Protein AF-A0A6L2PX86-F1 (afdb_monomer_lite)

InterPro domains:
  IPR016024 Armadillo-type fold [SSF48371] (11-83)
  IPR038737 Splicing factor 3B subunit 1-like [PTHR12097] (11-83)

Secondary struc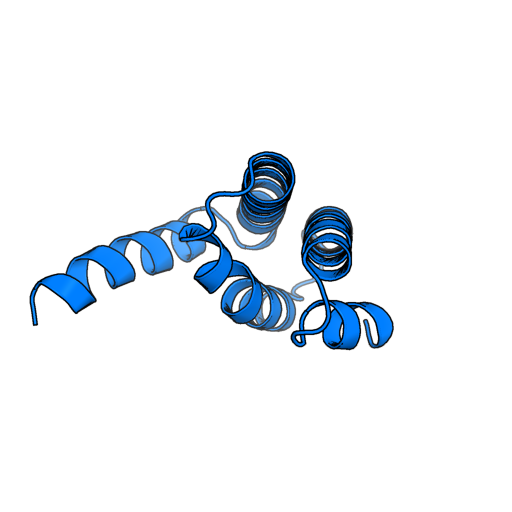ture (DSSP, 8-state):
-HHHHHHHSSS-HHHHHHHHHHHHHHHHHTTTTT-HHHHHHHHHHHGGGGG---HHHHHHHHHHHHHHHHHH-HHHHHHHHHHHHHTT--

Organism: Coptotermes formosanus (NCBI:txid36987)

pLDDT: mean 78.88, std 16.68, range [30.3, 92.62]

Structure (mmCIF, N/CA/C/O backbone):
data_AF-A0A6L2PX86-F1
#
_entry.id   AF-A0A6L2PX86-F1
#
loop_
_atom_site.group_PDB
_atom_site.id
_atom_site.type_symbol
_atom_site.label_atom_id
_atom_site.label_alt_id
_atom_site.label_comp_id
_atom_site.label_asym_id
_atom_site.label_entity_id
_atom_site.label_seq_id
_atom_site.pdbx_PDB_ins_code
_atom_site.Cartn_x
_atom_site.Cartn_y
_atom_site.Cartn_z
_atom_site.occupancy
_atom_site.B_iso_or_equiv
_atom_site.auth_seq_id
_atom_site.auth_comp_id
_atom_site.auth_asym_id
_atom_site.auth_atom_id
_atom_site.pdbx_PDB_model_num
ATOM 1 N N . MET A 1 1 ? -10.698 4.936 -5.706 1.00 49.66 1 MET A N 1
ATOM 2 C CA . MET A 1 1 ? -10.514 3.469 -5.647 1.00 49.66 1 MET A CA 1
ATOM 3 C C . MET A 1 1 ? -10.368 2.841 -7.041 1.00 49.66 1 MET A C 1
ATOM 5 O O . MET A 1 1 ? -9.292 2.339 -7.330 1.00 49.66 1 MET A O 1
ATOM 9 N N . LEU A 1 2 ? -11.352 2.966 -7.950 1.00 39.94 2 LEU A N 1
ATOM 10 C CA . LEU A 1 2 ? -11.320 2.332 -9.290 1.00 39.94 2 LEU A CA 1
ATOM 11 C C . LEU A 1 2 ? -10.121 2.739 -10.187 1.00 39.94 2 LEU A C 1
ATOM 13 O O . LEU A 1 2 ? -9.576 1.907 -10.901 1.00 39.94 2 LEU A O 1
ATOM 17 N N . LYS A 1 3 ? -9.655 3.997 -10.107 1.00 41.16 3 LYS A N 1
ATOM 18 C CA . LYS A 1 3 ? -8.473 4.481 -10.858 1.00 41.16 3 LYS A CA 1
ATOM 19 C C . LYS A 1 3 ? -7.136 3.910 -10.360 1.00 41.16 3 LYS A C 1
ATOM 21 O O . LYS A 1 3 ? -6.220 3.772 -11.155 1.00 41.16 3 LYS A O 1
ATOM 26 N N . VAL A 1 4 ? -7.021 3.552 -9.078 1.00 56.31 4 VAL A N 1
ATOM 27 C CA . VAL A 1 4 ? -5.766 3.013 -8.515 1.00 56.31 4 VAL A CA 1
ATOM 28 C C . VAL A 1 4 ? -5.576 1.549 -8.904 1.00 56.31 4 VAL A C 1
ATOM 30 O O . VAL A 1 4 ? -4.467 1.153 -9.241 1.00 56.31 4 VAL A O 1
ATOM 33 N N . LEU A 1 5 ? -6.660 0.768 -8.940 1.00 53.78 5 LEU A N 1
ATOM 34 C CA . LEU A 1 5 ? -6.616 -0.648 -9.316 1.00 53.78 5 LEU A CA 1
ATOM 35 C C . LEU A 1 5 ? -6.100 -0.856 -10.757 1.00 53.78 5 LEU A C 1
ATOM 37 O O . LEU A 1 5 ? -5.350 -1.793 -11.018 1.00 53.78 5 LEU A O 1
ATOM 41 N N . CYS A 1 6 ? -6.446 0.057 -11.674 1.00 45.66 6 CYS A N 1
ATOM 42 C CA . CYS A 1 6 ? -5.966 0.043 -13.060 1.00 45.66 6 CYS A CA 1
ATOM 43 C C . CYS A 1 6 ? -4.477 0.427 -13.169 1.00 45.66 6 CYS A C 1
ATOM 45 O O . CYS A 1 6 ? -3.737 -0.217 -13.903 1.00 45.66 6 CYS A O 1
ATOM 47 N N . SER A 1 7 ? -4.005 1.410 -12.388 1.00 48.59 7 SER A N 1
ATOM 48 C CA . SER A 1 7 ? -2.582 1.802 -12.363 1.00 48.59 7 SER A CA 1
ATOM 49 C C . SER A 1 7 ? -1.667 0.748 -11.727 1.00 48.59 7 SER A C 1
ATOM 51 O O . SER A 1 7 ? -0.475 0.710 -12.024 1.00 48.59 7 SER A O 1
ATOM 53 N N . VAL A 1 8 ? -2.217 -0.103 -10.856 1.00 55.69 8 VAL A N 1
ATOM 54 C CA . VAL A 1 8 ? -1.521 -1.261 -10.280 1.00 55.69 8 VAL A CA 1
ATOM 55 C C . VAL A 1 8 ? -1.394 -2.410 -11.293 1.00 55.69 8 VAL A C 1
ATOM 57 O O . VAL A 1 8 ? -0.366 -3.085 -11.322 1.00 55.69 8 VAL A O 1
ATOM 60 N N . SER A 1 9 ? -2.393 -2.618 -12.160 1.00 54.53 9 SER A N 1
ATOM 61 C CA . SER A 1 9 ? -2.342 -3.642 -13.215 1.00 54.53 9 SER A CA 1
ATOM 62 C C . SER A 1 9 ? -1.470 -3.206 -14.401 1.00 54.53 9 SER A C 1
ATOM 64 O O . SER A 1 9 ? -1.948 -2.625 -15.370 1.00 54.53 9 SER A O 1
ATOM 66 N N . PHE A 1 10 ? -0.174 -3.515 -14.301 1.00 53.28 10 PHE A N 1
ATOM 67 C CA . PHE A 1 10 ? 0.769 -3.807 -15.394 1.00 53.28 10 PHE A CA 1
ATOM 68 C C . PHE A 1 10 ? 0.572 -3.068 -16.728 1.00 53.28 10 PHE A C 1
ATOM 70 O O . PHE A 1 10 ? 0.308 -3.693 -17.756 1.00 53.28 10 PHE A O 1
ATOM 77 N N . ARG A 1 11 ? 0.794 -1.750 -16.751 1.00 55.75 11 ARG A N 1
ATOM 78 C CA . ARG A 1 11 ? 1.036 -1.053 -18.026 1.00 55.75 11 ARG A CA 1
ATOM 79 C C . ARG A 1 11 ? 2.435 -0.470 -18.147 1.00 55.75 11 ARG A C 1
ATOM 81 O O . ARG A 1 11 ? 3.146 -0.878 -19.050 1.00 55.75 11 ARG A O 1
ATOM 88 N N . ASP A 1 12 ? 2.888 0.366 -17.209 1.00 69.94 12 ASP A N 1
ATOM 89 C CA . ASP A 1 12 ? 4.217 0.998 -17.300 1.00 69.94 12 ASP A CA 1
ATOM 90 C C . ASP A 1 12 ? 4.796 1.340 -15.919 1.00 69.94 12 ASP A C 1
ATOM 92 O O . ASP A 1 12 ? 4.073 1.431 -14.924 1.00 69.94 12 ASP A O 1
ATOM 96 N N . LEU A 1 13 ? 6.111 1.577 -15.853 1.00 76.25 13 LEU A N 1
ATOM 97 C CA . LEU A 1 13 ? 6.828 1.954 -14.625 1.00 76.25 13 LEU A CA 1
ATOM 98 C C . LEU A 1 13 ? 6.241 3.219 -13.962 1.00 76.25 13 LEU A C 1
ATOM 100 O O . LEU A 1 13 ? 6.092 3.275 -12.743 1.00 76.25 13 LEU A O 1
ATOM 104 N N . VAL A 1 14 ? 5.845 4.204 -14.773 1.00 83.38 14 VAL A N 1
ATOM 105 C CA . VAL A 1 14 ? 5.267 5.475 -14.305 1.00 83.38 14 VAL A CA 1
ATOM 106 C C . VAL A 1 14 ? 3.912 5.252 -13.628 1.00 83.38 14 VAL A C 1
ATOM 108 O O . VAL A 1 14 ? 3.657 5.801 -12.560 1.00 83.38 14 VAL A O 1
ATOM 111 N N . HIS A 1 15 ? 3.065 4.385 -14.192 1.00 84.38 15 HIS A N 1
ATOM 112 C CA . HIS A 1 15 ? 1.768 4.048 -13.603 1.00 84.38 15 HIS A CA 1
ATOM 113 C C . HIS A 1 15 ? 1.928 3.388 -12.232 1.00 84.38 15 HIS A C 1
ATOM 115 O O . HIS A 1 15 ? 1.222 3.756 -11.292 1.00 84.38 15 HIS A O 1
ATOM 121 N N . ARG A 1 16 ? 2.906 2.481 -12.096 1.00 82.75 16 ARG A N 1
ATOM 122 C CA . ARG A 1 16 ? 3.239 1.843 -10.815 1.00 82.75 16 ARG A CA 1
ATOM 123 C C . ARG A 1 16 ? 3.739 2.863 -9.790 1.00 82.75 16 ARG A C 1
ATOM 125 O O . ARG A 1 16 ? 3.289 2.850 -8.649 1.00 82.75 16 ARG A O 1
ATOM 132 N N . GLN A 1 17 ? 4.580 3.808 -10.205 1.00 86.06 17 GLN A N 1
ATOM 133 C CA . GLN A 1 17 ? 5.055 4.889 -9.340 1.00 86.06 17 GLN A CA 1
ATOM 134 C C . GLN A 1 17 ? 3.901 5.777 -8.842 1.00 86.06 17 GLN A C 1
ATOM 136 O O . GLN A 1 17 ? 3.784 6.035 -7.642 1.00 86.06 17 GLN A O 1
ATOM 141 N N . THR A 1 18 ? 3.015 6.214 -9.743 1.00 87.25 18 THR A N 1
ATOM 142 C CA . THR A 1 18 ? 1.845 7.027 -9.381 1.00 87.25 18 THR A CA 1
ATOM 143 C C . THR A 1 18 ? 0.861 6.244 -8.510 1.00 87.25 18 THR A C 1
ATOM 145 O O . THR A 1 18 ? 0.278 6.811 -7.586 1.00 87.25 18 THR A O 1
ATOM 148 N N . ALA A 1 19 ? 0.698 4.940 -8.752 1.00 86.25 19 ALA A N 1
ATOM 149 C CA . ALA A 1 19 ? -0.123 4.073 -7.916 1.00 86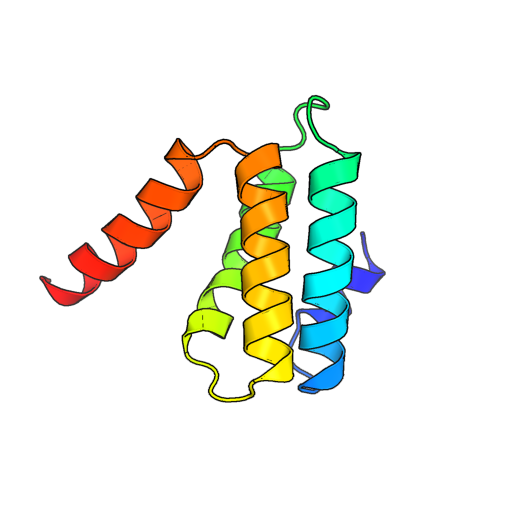.25 19 ALA A CA 1
ATOM 150 C C . ALA A 1 19 ? 0.421 3.986 -6.483 1.00 86.25 19 ALA A C 1
ATOM 152 O O . ALA A 1 19 ? -0.346 4.194 -5.546 1.00 86.25 19 ALA A O 1
ATOM 153 N N . CYS A 1 20 ? 1.729 3.763 -6.299 1.00 88.88 20 CYS A N 1
ATOM 154 C CA . CYS A 1 20 ? 2.356 3.741 -4.974 1.00 88.88 20 CYS A CA 1
ATOM 155 C C . CYS A 1 20 ? 2.163 5.072 -4.226 1.00 88.88 20 CYS A C 1
ATOM 157 O O . CYS A 1 20 ? 1.769 5.076 -3.058 1.00 88.88 20 CYS A O 1
ATOM 159 N N . ALA A 1 21 ? 2.340 6.207 -4.912 1.00 88.81 2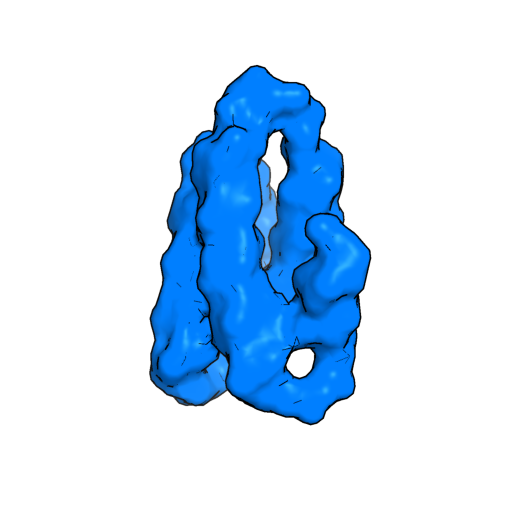1 ALA A N 1
ATOM 160 C CA . ALA A 1 21 ? 2.088 7.525 -4.330 1.00 88.81 21 ALA A CA 1
A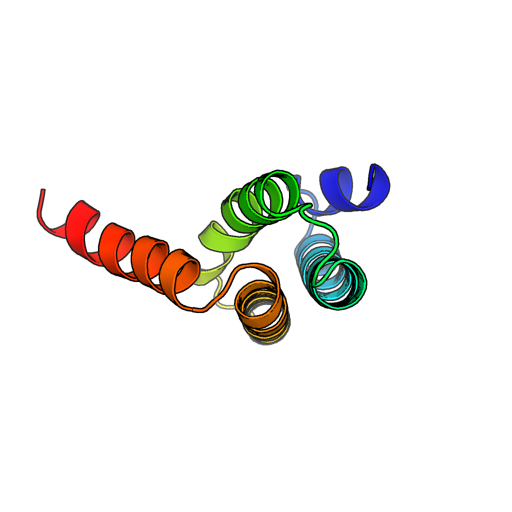TOM 161 C C . ALA A 1 21 ? 0.614 7.709 -3.919 1.00 88.81 21 ALA A C 1
ATOM 163 O O . ALA A 1 21 ? 0.325 8.194 -2.825 1.00 88.81 21 ALA A O 1
ATOM 164 N N . ALA A 1 22 ? -0.338 7.269 -4.747 1.00 89.31 22 ALA A N 1
ATOM 165 C CA . ALA A 1 22 ? -1.757 7.315 -4.402 1.00 89.31 22 ALA A CA 1
ATOM 166 C C . ALA A 1 22 ? -2.087 6.417 -3.196 1.00 89.31 22 ALA A C 1
ATOM 168 O O . ALA A 1 22 ? -2.841 6.830 -2.317 1.00 89.31 22 ALA A O 1
ATOM 169 N N . ILE A 1 23 ? -1.505 5.215 -3.122 1.00 90.25 23 ILE A N 1
ATOM 170 C CA . ILE A 1 23 ? -1.705 4.271 -2.012 1.00 90.25 23 ILE A CA 1
ATOM 171 C C . ILE A 1 23 ? -1.187 4.850 -0.697 1.00 90.25 23 ILE A C 1
ATOM 173 O O . ILE A 1 23 ? -1.894 4.750 0.302 1.00 90.25 23 ILE A O 1
ATOM 177 N N . LYS A 1 24 ? -0.037 5.537 -0.700 1.00 90.56 24 LYS A N 1
ATOM 178 C CA . LYS A 1 24 ? 0.468 6.277 0.470 1.00 90.56 24 LYS A CA 1
ATOM 179 C C . LYS A 1 24 ? -0.588 7.238 1.024 1.00 90.56 24 LYS A C 1
ATOM 181 O O . LYS A 1 24 ? -0.934 7.170 2.201 1.00 90.56 24 LYS A O 1
ATOM 186 N N . HIS A 1 25 ? -1.114 8.123 0.177 1.00 91.00 25 HIS A N 1
ATOM 187 C CA . HIS A 1 25 ? -2.095 9.124 0.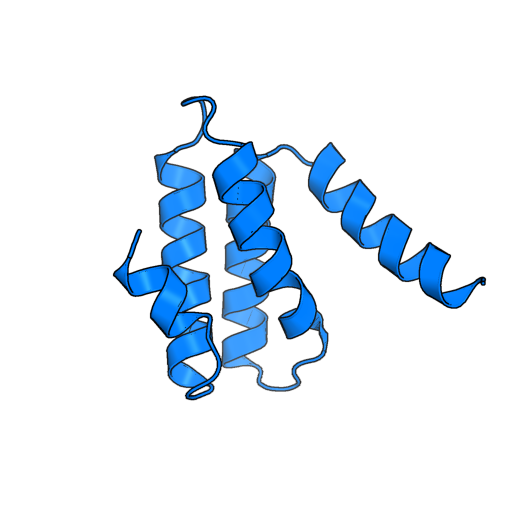604 1.00 91.00 25 HIS A CA 1
ATOM 188 C C . HIS A 1 25 ? -3.429 8.500 1.018 1.00 91.00 25 HIS A C 1
ATOM 190 O O . HIS A 1 25 ? -4.038 8.958 1.982 1.00 91.00 25 HIS A O 1
ATOM 196 N N . MET A 1 26 ? -3.867 7.438 0.337 1.00 89.00 26 MET A N 1
ATOM 197 C CA . MET A 1 26 ? -5.066 6.703 0.737 1.00 89.00 26 MET A CA 1
ATOM 198 C C . MET A 1 26 ? -4.885 6.039 2.101 1.00 89.00 26 MET A C 1
ATOM 200 O O . MET A 1 26 ? -5.760 6.189 2.942 1.00 89.00 26 MET A O 1
ATOM 204 N N . ALA A 1 27 ? -3.759 5.362 2.344 1.00 88.69 27 ALA A N 1
ATOM 205 C CA . ALA A 1 27 ? -3.473 4.691 3.611 1.00 88.69 27 ALA A CA 1
ATOM 206 C C . ALA A 1 27 ? -3.470 5.675 4.790 1.00 88.69 27 ALA A C 1
ATOM 208 O O . ALA A 1 27 ? -4.113 5.420 5.805 1.00 88.69 27 ALA A O 1
ATOM 209 N N . LEU A 1 28 ? -2.828 6.835 4.625 1.00 89.38 28 LEU A N 1
ATOM 210 C CA . LEU A 1 28 ? -2.825 7.888 5.643 1.00 89.38 28 LEU A CA 1
ATOM 211 C C . LEU A 1 28 ? -4.212 8.522 5.835 1.00 89.38 28 LEU A C 1
ATOM 213 O O . LEU A 1 28 ? -4.588 8.838 6.959 1.00 89.38 28 LEU A O 1
ATOM 217 N N . GLY A 1 29 ? -4.983 8.693 4.756 1.00 88.06 29 GLY A N 1
ATOM 218 C CA . GLY A 1 29 ? -6.318 9.293 4.807 1.00 88.06 29 GLY A CA 1
ATOM 219 C C . GLY A 1 29 ? -7.396 8.395 5.419 1.00 88.06 29 GLY A C 1
ATOM 220 O O . GLY A 1 29 ? -8.376 8.912 5.946 1.00 88.06 29 GLY A O 1
ATOM 221 N N . VAL A 1 30 ? -7.224 7.069 5.367 1.00 87.06 30 VAL A N 1
ATOM 222 C CA . VAL A 1 30 ? -8.177 6.093 5.933 1.00 87.06 30 VAL A CA 1
ATOM 223 C C . VAL A 1 30 ? -7.711 5.481 7.260 1.00 87.06 30 VAL A C 1
ATOM 225 O O . VAL A 1 30 ? -8.326 4.531 7.751 1.00 87.06 30 VAL A O 1
ATOM 228 N N . TYR A 1 31 ? -6.651 6.025 7.866 1.00 87.69 31 TYR A N 1
ATOM 229 C CA . TYR A 1 31 ? -6.202 5.616 9.196 1.00 87.69 31 TYR A CA 1
ATOM 230 C C . TYR A 1 31 ? -7.342 5.749 10.220 1.00 87.69 31 TYR A C 1
ATOM 232 O O . TYR A 1 31 ? -7.963 6.803 10.335 1.00 87.69 31 TYR A O 1
ATOM 240 N N . GLY A 1 32 ? -7.628 4.673 10.959 1.00 83.31 32 GLY A N 1
ATOM 241 C CA . GLY A 1 32 ? -8.666 4.655 11.998 1.00 83.31 32 GLY A CA 1
ATOM 242 C C . GLY A 1 32 ? -10.109 4.445 11.512 1.00 83.31 32 GLY A C 1
ATOM 243 O O . GLY A 1 32 ? -11.008 4.379 12.343 1.00 83.31 32 GLY A O 1
ATOM 244 N N . PHE A 1 33 ? -10.351 4.279 10.205 1.00 84.19 33 PHE A N 1
ATOM 245 C CA . PHE A 1 33 ? -11.696 4.025 9.650 1.00 84.19 33 PHE A CA 1
ATOM 246 C C . PHE A 1 33 ? -12.066 2.533 9.533 1.00 84.19 33 PHE A C 1
ATOM 248 O O . PHE A 1 33 ? -13.124 2.199 9.004 1.00 84.19 33 PHE A O 1
ATOM 255 N N . GLY A 1 34 ? -11.204 1.616 9.989 1.00 83.88 34 GLY A N 1
ATOM 256 C CA . GLY A 1 34 ? -11.460 0.169 9.928 1.00 83.88 34 GLY A CA 1
ATOM 257 C C . GLY A 1 34 ? -11.373 -0.442 8.521 1.00 83.88 34 GLY A C 1
ATOM 258 O O . GLY A 1 34 ? -11.800 -1.573 8.312 1.00 83.88 34 GLY A O 1
ATOM 259 N N . CYS A 1 35 ? -10.806 0.267 7.538 1.00 85.50 35 CYS A N 1
ATOM 260 C CA . CYS A 1 35 ? -10.637 -0.217 6.159 1.00 85.50 35 CYS A CA 1
ATOM 261 C C . CYS A 1 35 ? -9.385 -1.098 5.959 1.00 85.50 35 CYS A C 1
ATOM 263 O O . CYS A 1 35 ? -8.784 -1.092 4.882 1.00 85.50 35 CYS A O 1
ATOM 265 N N . GLU A 1 36 ? -8.971 -1.842 6.985 1.00 86.75 36 GLU A N 1
ATOM 266 C CA . GLU A 1 36 ? -7.722 -2.615 6.981 1.00 86.75 36 GLU A CA 1
ATOM 267 C C . GLU A 1 36 ? -7.692 -3.678 5.876 1.00 86.75 36 GLU A C 1
ATOM 269 O O . GLU A 1 36 ? -6.680 -3.835 5.200 1.00 86.75 36 GLU A O 1
ATOM 274 N N . ASP A 1 37 ? -8.811 -4.358 5.622 1.00 85.81 37 ASP A N 1
ATOM 275 C CA . ASP A 1 37 ? -8.893 -5.418 4.608 1.00 85.81 37 ASP A CA 1
ATOM 276 C C . ASP A 1 37 ? -8.632 -4.890 3.182 1.00 85.81 37 ASP A C 1
ATOM 278 O O . ASP A 1 37 ? -7.850 -5.452 2.411 1.00 85.81 37 ASP A O 1
ATOM 282 N N . ALA A 1 38 ? -9.186 -3.717 2.857 1.00 86.56 38 ALA A N 1
ATOM 283 C CA . ALA A 1 38 ? -8.946 -3.057 1.576 1.00 86.56 38 ALA A CA 1
ATOM 284 C C . ALA A 1 38 ? -7.479 -2.617 1.418 1.00 86.56 38 ALA A C 1
ATOM 286 O O . ALA A 1 38 ? -6.906 -2.709 0.330 1.00 86.56 38 ALA A O 1
ATOM 287 N N . LEU A 1 39 ? -6.852 -2.155 2.503 1.00 87.31 39 LEU A N 1
ATOM 288 C CA . LEU A 1 39 ? -5.439 -1.780 2.510 1.00 87.31 39 LEU A CA 1
ATOM 289 C C . LEU A 1 39 ? -4.516 -2.999 2.394 1.00 87.31 39 LEU A C 1
ATOM 291 O O . LEU A 1 39 ? -3.510 -2.925 1.691 1.00 87.31 39 LEU A O 1
ATOM 295 N N . ILE A 1 40 ? -4.869 -4.129 3.009 1.00 88.88 40 ILE A N 1
ATOM 296 C CA . ILE A 1 40 ? -4.161 -5.407 2.842 1.00 88.88 40 ILE A CA 1
ATOM 297 C C . ILE A 1 40 ? -4.254 -5.879 1.386 1.00 88.88 40 ILE A C 1
ATOM 299 O O . ILE A 1 40 ? -3.254 -6.318 0.814 1.00 88.88 40 ILE A O 1
ATOM 303 N N . HIS A 1 41 ? -5.417 -5.730 0.743 1.00 87.38 41 HIS A N 1
ATOM 304 C CA . HIS A 1 41 ? -5.558 -6.037 -0.680 1.00 87.38 41 HIS A CA 1
ATOM 305 C C . HIS A 1 41 ? -4.606 -5.195 -1.545 1.00 87.38 41 HIS A C 1
ATOM 307 O O . HIS A 1 41 ? -3.945 -5.729 -2.434 1.00 87.38 41 HIS A O 1
ATOM 313 N N . LEU A 1 42 ? -4.477 -3.896 -1.260 1.00 86.31 42 LEU A N 1
ATOM 314 C CA . LEU A 1 42 ? -3.521 -3.023 -1.949 1.00 86.31 42 LEU A CA 1
ATOM 315 C C . LEU A 1 42 ? -2.065 -3.407 -1.649 1.00 86.31 42 LEU A C 1
ATOM 317 O O . LEU A 1 42 ? -1.246 -3.430 -2.567 1.00 86.31 42 LEU A O 1
ATOM 321 N N . LEU A 1 43 ? -1.746 -3.758 -0.399 1.00 87.50 43 LEU A N 1
ATOM 322 C CA . LEU A 1 43 ? -0.412 -4.203 0.009 1.00 87.50 43 LEU A CA 1
ATOM 323 C C . LEU A 1 43 ? 0.040 -5.431 -0.789 1.00 87.50 43 LEU A C 1
ATOM 325 O O . LEU A 1 43 ? 1.171 -5.448 -1.266 1.00 87.50 43 LEU A O 1
ATOM 329 N N . ASN A 1 44 ? -0.842 -6.409 -1.007 1.00 86.31 44 ASN A N 1
ATOM 330 C CA . ASN A 1 44 ? -0.537 -7.600 -1.809 1.00 86.31 44 ASN A CA 1
ATOM 331 C C . ASN A 1 44 ? -0.087 -7.264 -3.236 1.00 86.31 44 ASN A C 1
ATOM 333 O O . ASN A 1 44 ? 0.788 -7.936 -3.778 1.00 86.31 44 ASN A O 1
ATOM 337 N N . HIS A 1 45 ? -0.654 -6.216 -3.834 1.00 84.31 45 HIS A N 1
ATOM 338 C CA . HIS A 1 45 ? -0.269 -5.783 -5.176 1.00 84.31 45 HIS A CA 1
ATOM 339 C C . HIS A 1 45 ? 0.988 -4.912 -5.203 1.00 84.31 45 HIS A C 1
ATOM 341 O O . HIS A 1 45 ? 1.719 -4.906 -6.190 1.00 84.31 45 HIS A O 1
ATOM 347 N N . VAL A 1 46 ? 1.250 -4.163 -4.131 1.00 86.00 46 VAL A N 1
ATOM 348 C CA . VAL A 1 46 ? 2.439 -3.307 -4.021 1.00 86.00 46 VAL A CA 1
ATOM 349 C C . VAL A 1 46 ? 3.683 -4.126 -3.678 1.00 86.00 46 VAL A C 1
ATOM 351 O O . VAL A 1 46 ? 4.756 -3.837 -4.205 1.00 86.00 46 VAL A O 1
ATOM 354 N N . TRP A 1 47 ? 3.534 -5.169 -2.857 1.00 85.38 47 TRP A N 1
ATOM 355 C CA . TRP A 1 47 ? 4.606 -6.040 -2.371 1.00 85.38 47 TRP A CA 1
ATOM 356 C C . TRP A 1 47 ? 5.579 -6.579 -3.439 1.00 85.38 47 TRP A C 1
ATOM 358 O O . TRP A 1 47 ? 6.786 -6.495 -3.210 1.00 85.38 47 TRP A O 1
ATOM 368 N N . PRO A 1 48 ? 5.146 -7.087 -4.615 1.00 83.62 48 PRO A N 1
ATOM 369 C CA . PRO A 1 48 ? 6.072 -7.591 -5.636 1.00 83.62 48 PRO A CA 1
ATOM 370 C C . PRO A 1 48 ? 7.035 -6.535 -6.201 1.00 83.62 48 PRO A C 1
ATOM 372 O O . PRO A 1 48 ? 8.072 -6.906 -6.747 1.00 83.62 48 PRO A O 1
ATOM 375 N N . ASN A 1 49 ? 6.757 -5.234 -6.039 1.00 83.25 49 ASN A N 1
ATOM 376 C CA . ASN A 1 49 ? 7.654 -4.170 -6.504 1.00 83.25 49 ASN A CA 1
ATOM 377 C C . ASN A 1 49 ? 8.958 -4.066 -5.685 1.00 83.25 49 ASN A C 1
ATOM 379 O O . ASN A 1 49 ? 9.831 -3.285 -6.049 1.00 83.25 49 ASN A O 1
ATOM 383 N N . ILE A 1 50 ? 9.129 -4.863 -4.620 1.00 83.31 50 ILE A N 1
ATOM 384 C CA . ILE A 1 50 ? 10.372 -4.926 -3.831 1.00 83.31 50 ILE A CA 1
ATOM 385 C C . ILE A 1 50 ? 11.594 -5.383 -4.647 1.00 83.31 50 ILE A C 1
ATOM 387 O O . ILE A 1 50 ? 12.723 -5.055 -4.296 1.00 83.31 50 ILE A O 1
ATOM 391 N N . PHE A 1 51 ? 11.378 -6.132 -5.732 1.00 81.06 51 PHE A N 1
ATOM 392 C CA . PHE A 1 51 ? 12.448 -6.640 -6.598 1.00 81.06 51 PHE A CA 1
ATOM 393 C C . PHE A 1 51 ? 12.777 -5.715 -7.774 1.00 81.06 51 PHE A C 1
ATOM 395 O O . PHE A 1 51 ? 13.601 -6.071 -8.614 1.00 81.06 51 PHE A O 1
ATOM 402 N N . GLU A 1 52 ? 12.135 -4.549 -7.862 1.00 83.31 52 GLU A N 1
ATOM 403 C CA . GLU A 1 52 ? 12.433 -3.597 -8.925 1.00 83.31 52 GLU A CA 1
ATOM 404 C C . GLU A 1 52 ? 13.732 -2.834 -8.675 1.00 83.31 52 GLU A C 1
ATOM 406 O O . GLU A 1 52 ? 14.079 -2.491 -7.547 1.00 83.31 52 GLU A O 1
ATOM 411 N N . THR A 1 53 ? 14.451 -2.544 -9.758 1.00 84.88 53 THR A N 1
ATOM 412 C CA . THR A 1 53 ? 15.767 -1.883 -9.711 1.00 84.88 53 THR A CA 1
ATOM 413 C C . THR A 1 53 ? 15.693 -0.381 -9.971 1.00 84.88 53 THR A C 1
ATOM 415 O O . THR A 1 53 ? 16.671 0.335 -9.757 1.00 84.88 53 THR A O 1
ATOM 418 N N . SER A 1 54 ? 14.541 0.124 -10.425 1.00 87.88 54 SER A N 1
ATOM 419 C CA . SER A 1 54 ? 14.380 1.546 -10.722 1.00 87.88 54 SER A CA 1
ATOM 420 C C . SER A 1 54 ? 14.342 2.393 -9.441 1.00 87.88 54 SER A C 1
ATOM 422 O O . SER A 1 54 ? 13.445 2.199 -8.614 1.00 87.88 54 SER A O 1
ATOM 424 N N . PRO A 1 55 ? 15.221 3.404 -9.291 1.00 87.38 55 PRO A N 1
ATOM 425 C CA . PRO A 1 55 ? 15.315 4.194 -8.062 1.00 87.38 55 PRO A CA 1
ATOM 426 C C . PRO A 1 55 ? 14.033 4.984 -7.760 1.00 87.38 55 PRO A C 1
ATOM 428 O O . PRO A 1 55 ? 13.627 5.093 -6.605 1.00 87.38 55 PRO A O 1
ATOM 431 N N . HIS A 1 56 ? 13.350 5.497 -8.787 1.00 87.62 56 HIS A N 1
ATOM 432 C CA . HIS A 1 56 ? 12.116 6.269 -8.614 1.00 87.62 56 HIS A CA 1
ATOM 433 C C . HIS A 1 56 ? 10.947 5.407 -8.131 1.00 87.62 56 HIS A C 1
ATOM 435 O O . HIS A 1 56 ? 10.136 5.855 -7.317 1.00 87.62 56 HIS A O 1
ATOM 441 N N . LEU A 1 57 ? 10.868 4.164 -8.615 1.00 86.19 57 LEU A N 1
ATOM 442 C CA . LEU A 1 57 ? 9.833 3.229 -8.193 1.00 86.19 57 LEU A CA 1
ATOM 443 C C . LEU A 1 57 ? 10.119 2.687 -6.791 1.00 86.19 57 LEU A C 1
ATOM 445 O O . LEU A 1 57 ? 9.195 2.617 -5.989 1.00 86.19 57 LEU A O 1
ATOM 449 N N . VAL A 1 58 ? 11.380 2.372 -6.477 1.00 90.44 58 VAL A N 1
ATOM 450 C CA . VAL A 1 58 ? 11.788 1.925 -5.136 1.00 90.44 58 VAL A CA 1
ATOM 451 C C . VAL A 1 58 ? 11.487 2.997 -4.092 1.00 90.44 58 VAL A C 1
ATOM 453 O O . VAL A 1 58 ? 10.907 2.679 -3.057 1.00 90.44 58 VAL A O 1
ATOM 456 N N . GLN A 1 59 ? 11.787 4.270 -4.371 1.00 90.31 59 GLN A N 1
ATOM 457 C CA . GLN A 1 59 ? 11.439 5.359 -3.456 1.00 90.31 59 GLN A CA 1
ATOM 458 C C . GLN A 1 59 ? 9.922 5.448 -3.242 1.00 90.31 59 GLN A C 1
ATOM 460 O O . GLN A 1 59 ? 9.462 5.495 -2.105 1.00 90.31 59 GLN A O 1
ATOM 465 N N . ALA A 1 60 ? 9.132 5.418 -4.321 1.00 90.06 60 ALA A N 1
ATOM 466 C CA . ALA A 1 60 ? 7.674 5.468 -4.221 1.00 90.06 60 ALA A CA 1
ATOM 467 C C . ALA A 1 60 ? 7.093 4.242 -3.490 1.00 90.06 60 ALA A C 1
ATOM 469 O O . ALA A 1 60 ? 6.128 4.368 -2.736 1.00 90.06 60 ALA A O 1
ATOM 470 N N . PHE A 1 61 ? 7.687 3.064 -3.687 1.00 91.12 61 PHE A N 1
ATOM 471 C CA . PHE A 1 61 ? 7.347 1.835 -2.977 1.00 91.12 61 PHE A CA 1
ATOM 472 C C . PHE A 1 61 ? 7.619 1.973 -1.475 1.00 91.12 61 PHE A C 1
ATOM 474 O O . PHE A 1 61 ? 6.698 1.771 -0.685 1.00 91.12 61 PHE A O 1
ATOM 481 N N . MET A 1 62 ? 8.825 2.386 -1.075 1.00 91.94 62 MET A N 1
ATOM 482 C CA . MET A 1 62 ? 9.178 2.583 0.337 1.00 91.94 62 MET A CA 1
ATOM 483 C C . MET A 1 62 ? 8.242 3.585 1.022 1.00 91.94 62 MET A C 1
ATOM 485 O O . MET A 1 62 ? 7.713 3.315 2.099 1.00 91.94 62 MET A O 1
ATOM 489 N N . ASP A 1 63 ? 7.948 4.695 0.347 1.00 92.62 63 ASP A N 1
ATOM 490 C CA . ASP A 1 63 ? 6.989 5.702 0.793 1.00 92.62 63 ASP A CA 1
ATOM 491 C C . ASP A 1 63 ? 5.573 5.134 1.001 1.00 92.62 63 ASP A C 1
ATOM 493 O O . ASP A 1 63 ? 4.873 5.506 1.946 1.00 92.62 63 ASP A O 1
ATOM 497 N N . SER A 1 64 ? 5.131 4.235 0.119 1.00 91.44 64 SER A N 1
ATOM 498 C CA . SER A 1 64 ? 3.814 3.599 0.223 1.00 91.44 64 SER A CA 1
ATOM 499 C C . SER A 1 64 ? 3.736 2.583 1.365 1.00 91.44 64 SER A C 1
ATOM 501 O O . SER A 1 64 ? 2.722 2.533 2.063 1.00 91.44 64 SER A O 1
ATOM 503 N N . ILE A 1 65 ? 4.816 1.832 1.611 1.00 92.12 65 ILE A N 1
ATOM 504 C CA . ILE A 1 65 ? 4.924 0.899 2.738 1.00 92.12 65 ILE A CA 1
ATOM 505 C C . ILE A 1 65 ? 4.895 1.653 4.064 1.00 92.12 65 ILE A C 1
ATOM 507 O O . ILE A 1 65 ? 4.230 1.206 4.993 1.00 92.12 65 ILE A O 1
ATOM 511 N N . GLU A 1 66 ? 5.541 2.815 4.147 1.00 91.81 66 GLU A N 1
ATOM 512 C CA . GLU A 1 66 ? 5.497 3.651 5.346 1.00 91.81 66 GLU A CA 1
ATOM 513 C C . GLU A 1 66 ? 4.066 4.124 5.657 1.00 91.81 66 GLU A C 1
ATOM 515 O O . GLU A 1 66 ? 3.602 4.006 6.791 1.00 91.81 66 GLU A O 1
ATOM 520 N N . GLY A 1 67 ? 3.316 4.563 4.640 1.00 91.50 67 GLY A N 1
ATOM 521 C CA . GLY A 1 67 ? 1.901 4.917 4.801 1.00 91.50 67 GLY A CA 1
ATOM 522 C C . GLY A 1 67 ? 1.035 3.732 5.245 1.00 91.50 67 GLY A C 1
ATOM 523 O O . GLY A 1 67 ? 0.211 3.861 6.152 1.00 91.50 67 GLY A O 1
ATOM 524 N N . LEU A 1 68 ? 1.252 2.554 4.654 1.00 90.56 68 LEU A N 1
ATOM 525 C CA . LEU A 1 68 ? 0.547 1.322 5.022 1.00 90.56 68 LEU A CA 1
ATOM 526 C C . LEU A 1 68 ? 0.930 0.817 6.418 1.00 90.56 68 LEU A C 1
ATOM 528 O O . LEU A 1 68 ? 0.078 0.267 7.109 1.00 90.56 68 LEU A O 1
ATOM 532 N N . ARG A 1 69 ? 2.171 1.034 6.866 1.00 91.38 69 ARG A N 1
ATOM 533 C CA . ARG A 1 69 ? 2.635 0.698 8.219 1.00 91.38 69 ARG A CA 1
ATOM 534 C C . ARG A 1 69 ? 1.884 1.486 9.283 1.00 91.38 69 ARG A C 1
ATOM 536 O O . ARG A 1 69 ? 1.527 0.914 10.309 1.00 91.38 69 ARG A O 1
ATOM 543 N N . VAL A 1 70 ? 1.635 2.773 9.040 1.00 91.12 70 VAL A N 1
ATOM 544 C CA . VAL A 1 70 ? 0.817 3.604 9.934 1.00 91.12 70 VAL A CA 1
ATOM 545 C C . VAL A 1 70 ? -0.636 3.128 9.907 1.00 91.12 70 VAL A C 1
ATOM 547 O O . VAL A 1 70 ? -1.242 2.968 10.958 1.00 91.12 70 VAL A O 1
ATOM 550 N N . ALA A 1 71 ? -1.170 2.833 8.719 1.00 89.81 71 ALA A N 1
ATOM 551 C CA . ALA A 1 71 ? -2.566 2.445 8.524 1.00 89.81 71 ALA A CA 1
ATOM 552 C C . ALA A 1 71 ? -2.952 1.068 9.096 1.00 89.81 71 ALA A C 1
ATOM 554 O O . ALA A 1 71 ? -4.015 0.936 9.692 1.00 89.81 71 ALA A O 1
ATOM 555 N N . LEU A 1 72 ? -2.102 0.054 8.905 1.00 88.31 72 LEU A N 1
ATOM 556 C CA . LEU A 1 72 ? -2.336 -1.350 9.287 1.00 88.31 72 LEU A CA 1
ATOM 557 C C . LEU A 1 72 ? -1.629 -1.761 10.586 1.00 88.31 72 LEU A C 1
ATOM 559 O O . LEU A 1 72 ? -1.848 -2.856 11.108 1.00 88.31 72 LEU A O 1
ATOM 563 N N . GLY A 1 73 ? -0.713 -0.924 11.067 1.00 89.38 73 GLY A N 1
ATOM 564 C CA . GLY A 1 73 ? 0.193 -1.242 12.157 1.00 89.38 73 GLY A CA 1
ATOM 565 C C . GLY A 1 73 ? 1.425 -2.060 11.725 1.00 89.38 73 GLY A C 1
ATOM 566 O O . GLY A 1 73 ? 1.424 -2.780 10.718 1.00 89.38 73 GLY A O 1
ATOM 567 N N . PRO A 1 74 ? 2.510 -2.003 12.519 1.00 86.62 74 PRO A N 1
ATOM 568 C CA . PRO A 1 74 ? 3.788 -2.634 12.184 1.00 86.62 74 PRO A CA 1
ATOM 569 C C . PRO A 1 74 ? 3.729 -4.169 12.167 1.00 86.62 74 PRO A C 1
ATOM 571 O O . PRO A 1 74 ? 4.488 -4.802 11.435 1.00 86.62 74 PRO A O 1
ATOM 574 N N . ASN A 1 75 ? 2.808 -4.777 12.923 1.00 88.38 75 ASN A N 1
ATOM 575 C CA . ASN A 1 75 ? 2.675 -6.234 13.016 1.00 88.38 75 ASN A CA 1
ATOM 576 C C . ASN A 1 75 ? 2.331 -6.881 11.670 1.00 88.38 75 ASN A C 1
ATOM 578 O O . ASN A 1 75 ? 2.884 -7.927 11.333 1.00 88.38 75 ASN A O 1
ATOM 582 N N . LYS A 1 76 ? 1.443 -6.260 10.882 1.00 86.12 76 LYS A N 1
ATOM 583 C CA . LYS A 1 76 ? 1.060 -6.788 9.567 1.00 86.12 76 LYS A CA 1
ATOM 584 C C . LYS A 1 76 ? 2.232 -6.728 8.597 1.00 86.12 76 LYS A C 1
ATOM 586 O O . LYS A 1 76 ? 2.544 -7.733 7.974 1.00 86.12 76 LYS A O 1
ATOM 591 N N . ILE A 1 77 ? 2.943 -5.603 8.535 1.00 87.75 77 ILE A N 1
ATOM 592 C CA . ILE A 1 77 ? 4.124 -5.463 7.670 1.00 87.75 77 ILE A CA 1
ATOM 593 C C . ILE A 1 77 ? 5.214 -6.478 8.046 1.00 87.75 77 ILE A C 1
ATOM 595 O O . ILE A 1 77 ? 5.791 -7.114 7.166 1.00 87.75 77 ILE A O 1
ATOM 599 N N . LEU A 1 78 ? 5.445 -6.701 9.344 1.00 87.25 78 LEU A N 1
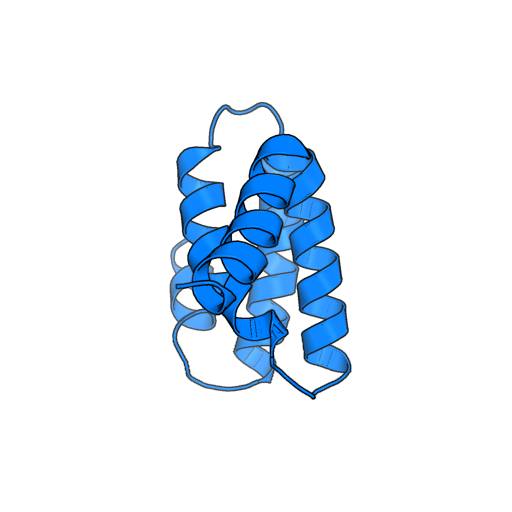ATOM 600 C CA . LEU A 1 78 ? 6.405 -7.700 9.816 1.00 87.25 78 LEU A CA 1
ATOM 601 C C . LEU A 1 78 ? 6.057 -9.119 9.336 1.00 87.25 78 LEU A C 1
ATOM 603 O O . LEU A 1 78 ? 6.954 -9.852 8.927 1.00 87.25 78 LEU A O 1
ATOM 607 N N . GLN A 1 79 ? 4.774 -9.500 9.323 1.00 87.19 79 GLN A N 1
ATOM 608 C CA . GLN A 1 79 ? 4.344 -10.810 8.813 1.00 87.19 79 GLN A CA 1
ATOM 609 C C . GLN A 1 79 ? 4.710 -11.002 7.334 1.00 87.19 79 GLN A C 1
ATOM 611 O O . GLN A 1 79 ? 5.190 -12.071 6.962 1.00 87.19 79 GLN A O 1
ATOM 616 N N . TYR A 1 80 ? 4.569 -9.963 6.506 1.00 84.75 80 TYR A N 1
ATOM 617 C CA . TYR A 1 80 ? 4.966 -10.019 5.095 1.00 84.75 80 TYR A CA 1
ATOM 618 C C . TYR A 1 80 ? 6.485 -10.172 4.923 1.00 84.75 80 TYR A C 1
ATOM 620 O O . TYR A 1 80 ? 6.930 -10.968 4.094 1.00 84.75 80 TYR A O 1
ATOM 628 N N . VAL A 1 81 ? 7.290 -9.478 5.736 1.00 84.06 81 VAL A N 1
ATOM 629 C CA . VAL A 1 81 ? 8.760 -9.613 5.722 1.00 84.06 81 VAL A CA 1
ATOM 630 C C . VAL A 1 81 ? 9.190 -11.015 6.161 1.00 84.06 81 VAL A C 1
ATOM 632 O O . VAL A 1 81 ? 10.011 -11.649 5.496 1.00 84.06 81 VAL A O 1
ATOM 635 N N . LEU A 1 82 ? 8.603 -11.534 7.244 1.00 83.12 82 LEU A N 1
ATOM 636 C CA . LEU A 1 82 ? 8.894 -12.879 7.747 1.00 83.12 82 LEU A CA 1
ATOM 637 C C . LEU A 1 82 ? 8.502 -13.961 6.732 1.00 83.12 82 LEU A C 1
ATOM 639 O O . LEU A 1 82 ? 9.244 -14.924 6.547 1.00 83.12 82 LEU A O 1
ATOM 643 N N . GLN A 1 83 ? 7.384 -13.789 6.023 1.00 72.00 83 GLN A N 1
ATOM 644 C CA . GLN A 1 83 ? 6.930 -14.737 5.005 1.00 72.00 83 GLN A CA 1
ATOM 645 C C . GLN A 1 83 ? 7.884 -14.820 3.803 1.00 72.00 83 GLN A C 1
ATOM 647 O O . GLN A 1 83 ? 8.084 -15.908 3.261 1.00 72.00 83 GLN A O 1
ATOM 652 N N . VAL A 1 84 ? 8.507 -13.707 3.397 1.00 59.97 84 VAL A N 1
ATOM 653 C CA . VAL A 1 84 ? 9.543 -13.711 2.345 1.00 59.97 84 VAL A CA 1
ATOM 654 C C . VAL A 1 84 ? 10.788 -14.493 2.789 1.00 59.97 84 VAL A C 1
ATOM 656 O O . VAL A 1 84 ? 11.397 -15.178 1.970 1.00 59.97 84 VAL A O 1
ATOM 659 N N . GLY A 1 85 ? 11.132 -14.460 4.081 1.00 49.62 85 GLY A N 1
ATOM 660 C CA . GLY A 1 85 ? 12.183 -15.309 4.655 1.00 49.62 85 GLY A CA 1
ATOM 661 C C . GLY A 1 85 ? 11.795 -16.791 4.716 1.00 49.62 85 GLY A C 1
ATOM 662 O O . GLY A 1 85 ? 12.599 -17.654 4.372 1.00 49.62 85 GLY A O 1
ATOM 663 N N . LEU A 1 86 ? 10.546 -17.095 5.088 1.00 42.97 86 LEU A N 1
ATOM 664 C CA . LEU A 1 86 ? 10.054 -18.472 5.216 1.00 42.97 86 LEU A CA 1
ATOM 665 C C . LEU A 1 86 ? 9.864 -19.186 3.871 1.00 42.97 86 LEU A C 1
ATOM 667 O O . LEU A 1 86 ? 10.212 -20.357 3.769 1.00 42.97 86 LEU A O 1
ATOM 671 N N . LYS A 1 87 ? 9.391 -18.501 2.820 1.00 40.12 87 LYS A N 1
ATOM 672 C CA . LYS A 1 87 ? 9.259 -19.097 1.473 1.00 40.12 87 LYS A CA 1
ATOM 673 C C . LYS A 1 87 ? 10.594 -19.384 0.773 1.00 40.12 87 LYS A C 1
ATOM 675 O O . LYS A 1 87 ? 10.588 -19.964 -0.303 1.00 40.12 87 LYS A O 1
ATOM 680 N N . ARG A 1 88 ? 11.722 -18.958 1.351 1.00 38.97 88 ARG A N 1
ATOM 681 C CA . ARG A 1 88 ? 13.074 -19.313 0.893 1.00 38.97 88 ARG A CA 1
ATOM 682 C C . ARG A 1 88 ? 13.669 -20.506 1.657 1.00 38.97 88 ARG A C 1
ATOM 684 O O . ARG A 1 88 ? 14.710 -21.001 1.246 1.00 38.97 88 ARG A O 1
ATOM 691 N N . CYS A 1 89 ? 13.037 -20.928 2.759 1.00 30.30 89 CYS A N 1
ATOM 692 C CA . CYS A 1 89 ? 13.468 -22.034 3.626 1.00 30.30 89 CYS A CA 1
ATOM 693 C C . CYS A 1 89 ? 12.632 -23.320 3.450 1.00 30.30 89 CYS A C 1
ATOM 695 O O . CYS A 1 89 ? 12.916 -24.320 4.107 1.00 30.30 89 CYS A O 1
ATOM 697 N N . MET A 1 90 ? 11.613 -23.295 2.588 1.00 33.03 90 MET A N 1
ATOM 698 C CA . MET A 1 90 ? 10.896 -24.465 2.063 1.00 33.03 90 MET A CA 1
ATOM 699 C C . MET A 1 90 ? 11.080 -24.502 0.552 1.00 33.03 90 MET A C 1
ATOM 701 O O . MET A 1 90 ? 11.173 -25.623 0.014 1.00 33.03 90 MET A O 1
#

Foldseek 3Di:
DVQLVVLLPDDDLVSLLVSLQVLLVVLQVCAPVPCLVVNVVSCVSLVVCCPDDDPSNNVSSVSSVVSNCRRNPVVVVVVSVVVVVVVVVD

Sequence (90 aa):
MLKVLCSVSFRDLVHRQTACAAIKHMALGVYGFGCEDALIHLLNHVWPNIFETSPHLVQAFMDSIEGLRVALGPNKILQYVLQVGLKRCM

Radius of gyration: 12.87 Å; chains: 1; bounding box: 28×34×31 Å